Protein AF-A0A2D0JY24-F1 (afdb_monomer)

Mean predicted aligned error: 8.85 Å

Solvent-accessible surface area (backbone atoms only — not comparable to full-atom values): 5872 Å² total; per-residue (Å²): 134,86,81,66,90,78,69,48,70,61,67,50,50,52,52,52,52,54,50,60,74,70,50,58,84,88,58,56,72,66,59,40,49,49,55,50,51,55,57,35,55,73,46,60,90,49,21,64,58,49,50,51,52,52,45,51,56,50,46,39,49,70,70,66,73,76,58,72,93,77,65,92,67,52,65,68,58,50,53,53,50,45,53,49,52,51,50,52,53,53,50,55,58,57,76,76,111

Secondary structure (DSSP, 8-state):
----S---HHHHHHHHHHHHHTS-TTS-HHHHHHHHHHHHHTTGGGHHHHHHHHHHHHHHHHTTSS--SS----HHHHHHHHHHHHHHHHHHHHTT-

Structure (mmCIF, N/CA/C/O backbone):
data_AF-A0A2D0JY24-F1
#
_entry.id   AF-A0A2D0JY24-F1
#
loop_
_atom_site.group_PDB
_atom_site.id
_atom_site.type_symbol
_atom_site.label_atom_id
_atom_site.label_alt_id
_atom_site.label_comp_id
_atom_site.label_asym_id
_atom_site.label_entity_id
_atom_site.label_seq_id
_atom_site.pdbx_PDB_ins_code
_atom_site.Cartn_x
_atom_site.Cartn_y
_atom_site.Cartn_z
_atom_site.occupancy
_atom_site.B_iso_or_equiv
_atom_site.auth_seq_id
_atom_site.auth_comp_id
_atom_site.auth_asym_id
_atom_site.auth_atom_id
_atom_site.pdbx_PDB_model_num
ATOM 1 N N . MET A 1 1 ? 9.185 -18.639 9.223 1.00 36.69 1 MET A N 1
ATOM 2 C CA . MET A 1 1 ? 9.681 -18.034 7.973 1.00 36.69 1 MET A CA 1
ATOM 3 C C . MET A 1 1 ? 10.737 -17.029 8.387 1.00 36.69 1 MET A C 1
ATOM 5 O O . MET A 1 1 ? 10.391 -16.019 8.981 1.00 36.69 1 MET A O 1
ATOM 9 N N . VAL A 1 2 ? 12.010 -17.399 8.254 1.00 29.34 2 VAL A N 1
ATOM 10 C CA . VAL A 1 2 ? 13.133 -16.513 8.584 1.00 29.34 2 VAL A CA 1
ATOM 11 C C . VAL A 1 2 ? 13.229 -15.527 7.435 1.00 29.34 2 VAL A C 1
ATOM 13 O O . VAL A 1 2 ? 13.479 -15.925 6.301 1.00 29.34 2 VAL A O 1
ATOM 16 N N . ILE A 1 3 ? 12.911 -14.269 7.711 1.00 36.69 3 ILE A N 1
ATOM 17 C CA . ILE A 1 3 ? 13.028 -13.203 6.729 1.00 36.69 3 ILE A CA 1
ATOM 18 C C . ILE A 1 3 ? 14.511 -12.825 6.705 1.00 36.69 3 ILE A C 1
ATOM 20 O O . ILE A 1 3 ? 14.974 -12.098 7.578 1.00 36.69 3 ILE A O 1
ATOM 24 N N . ASN A 1 4 ? 15.263 -13.414 5.771 1.00 33.84 4 ASN A N 1
ATOM 25 C CA . ASN A 1 4 ? 16.661 -13.065 5.529 1.00 33.84 4 ASN A CA 1
ATOM 26 C C . ASN A 1 4 ? 16.755 -11.602 5.074 1.00 33.84 4 ASN A C 1
ATOM 28 O O . ASN A 1 4 ? 15.911 -11.123 4.318 1.00 33.84 4 ASN A O 1
ATOM 32 N N . ASP A 1 5 ? 17.787 -10.907 5.550 1.00 42.94 5 ASP A N 1
ATOM 33 C CA . ASP A 1 5 ? 18.006 -9.471 5.342 1.00 42.94 5 ASP A CA 1
ATOM 34 C C . ASP A 1 5 ? 18.405 -9.073 3.913 1.00 42.94 5 ASP A C 1
ATOM 36 O O . ASP A 1 5 ? 18.507 -7.883 3.623 1.00 42.94 5 ASP A O 1
ATOM 40 N N . ASP A 1 6 ? 18.516 -10.033 2.994 1.00 44.34 6 ASP A N 1
ATOM 41 C CA . ASP A 1 6 ? 18.563 -9.773 1.553 1.00 44.34 6 ASP A CA 1
ATOM 42 C C . ASP A 1 6 ? 17.141 -9.555 1.016 1.00 44.34 6 ASP A C 1
ATOM 44 O O . ASP A 1 6 ? 16.586 -10.348 0.258 1.00 44.34 6 ASP A O 1
ATOM 48 N N . PHE A 1 7 ? 16.528 -8.440 1.418 1.00 45.88 7 PHE A N 1
ATOM 49 C CA . PHE A 1 7 ? 15.464 -7.829 0.623 1.00 45.88 7 PHE A CA 1
ATOM 50 C C . PHE A 1 7 ? 16.125 -7.307 -0.656 1.00 45.88 7 PHE A C 1
ATOM 52 O O . PHE A 1 7 ? 16.508 -6.138 -0.738 1.00 45.88 7 PHE A O 1
ATOM 59 N N . SER A 1 8 ? 16.304 -8.175 -1.656 1.00 53.47 8 SER A N 1
ATOM 60 C CA . SER A 1 8 ? 16.589 -7.688 -2.998 1.00 53.47 8 SER A CA 1
ATOM 61 C C . SER A 1 8 ? 15.442 -6.730 -3.352 1.00 53.47 8 SER A C 1
ATOM 63 O O . SER A 1 8 ? 14.259 -7.025 -3.143 1.00 53.47 8 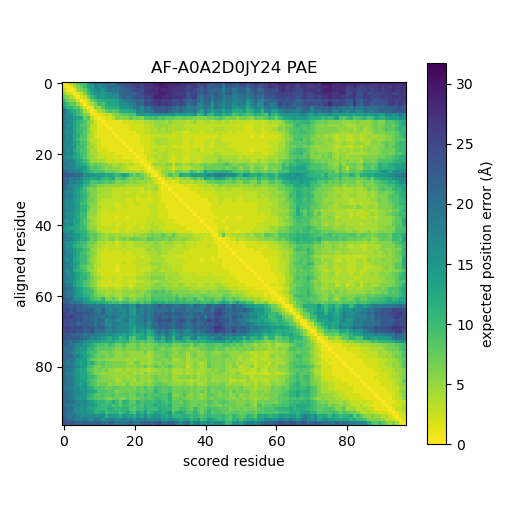SER A O 1
ATOM 65 N N . ASN A 1 9 ? 15.781 -5.508 -3.764 1.00 59.97 9 ASN A N 1
ATOM 66 C CA . ASN A 1 9 ? 14.793 -4.439 -3.940 1.00 59.97 9 ASN A CA 1
ATOM 67 C C . ASN A 1 9 ? 13.675 -4.866 -4.922 1.00 59.97 9 ASN A C 1
ATOM 69 O O . ASN A 1 9 ? 12.538 -4.425 -4.795 1.00 59.97 9 ASN A O 1
ATOM 73 N N . TYR A 1 10 ? 13.988 -5.793 -5.837 1.00 60.75 10 TYR A N 1
ATOM 74 C CA . TYR A 1 10 ? 13.056 -6.406 -6.784 1.00 60.75 10 TYR A CA 1
ATOM 75 C C . TYR A 1 10 ? 12.007 -7.309 -6.119 1.00 60.75 10 TYR A C 1
ATOM 77 O O . TYR A 1 10 ? 10.820 -7.051 -6.299 1.00 60.75 10 TYR A O 1
ATOM 85 N N . ASP A 1 11 ? 12.398 -8.275 -5.277 1.00 77.12 11 ASP A N 1
ATOM 86 C CA . ASP A 1 11 ? 11.437 -9.173 -4.599 1.00 77.12 11 ASP A CA 1
ATOM 87 C C . ASP A 1 11 ? 10.455 -8.390 -3.712 1.00 77.12 11 ASP A C 1
ATOM 89 O O . ASP A 1 11 ? 9.283 -8.736 -3.545 1.00 77.12 11 ASP A O 1
ATOM 93 N N . THR A 1 12 ? 10.946 -7.286 -3.151 1.00 81.56 12 THR A N 1
ATOM 94 C CA . THR A 1 12 ? 10.158 -6.376 -2.317 1.00 81.56 12 THR A CA 1
ATOM 95 C C . THR A 1 12 ? 9.131 -5.616 -3.140 1.00 81.56 12 THR A C 1
ATOM 97 O O . THR A 1 12 ? 7.968 -5.515 -2.742 1.00 81.56 12 THR A O 1
ATOM 100 N N . CYS A 1 13 ? 9.553 -5.081 -4.286 1.00 79.94 13 CYS A N 1
ATOM 101 C CA . CYS A 1 13 ? 8.668 -4.372 -5.194 1.00 79.94 13 CYS A CA 1
ATOM 102 C C . CYS A 1 13 ? 7.588 -5.294 -5.763 1.00 79.94 13 CYS A C 1
ATOM 104 O O . CYS A 1 13 ? 6.419 -4.906 -5.774 1.00 79.94 13 CYS A O 1
ATOM 106 N N . ASP A 1 14 ? 7.941 -6.526 -6.130 1.00 81.75 14 ASP A N 1
ATOM 107 C CA . ASP A 1 14 ? 6.986 -7.524 -6.616 1.00 81.75 14 ASP A CA 1
ATOM 108 C C . ASP A 1 14 ? 5.956 -7.895 -5.547 1.00 81.75 14 ASP A C 1
ATOM 110 O O . ASP A 1 14 ? 4.755 -7.934 -5.827 1.00 81.75 14 ASP A O 1
ATOM 114 N N . LEU A 1 15 ? 6.388 -8.079 -4.295 1.00 85.81 15 LEU A N 1
ATOM 115 C CA . LEU A 1 15 ? 5.487 -8.357 -3.176 1.00 85.81 15 LEU A CA 1
ATOM 116 C C . LEU A 1 15 ? 4.525 -7.191 -2.902 1.00 85.81 15 LEU A C 1
ATOM 118 O O . LEU A 1 15 ? 3.333 -7.407 -2.658 1.00 85.81 15 LEU A O 1
ATOM 122 N N . ILE A 1 16 ? 5.018 -5.949 -2.946 1.00 85.69 16 ILE A N 1
ATOM 123 C CA . ILE A 1 16 ? 4.178 -4.754 -2.789 1.00 85.69 16 ILE A CA 1
ATOM 124 C C . ILE A 1 16 ? 3.176 -4.660 -3.944 1.00 85.69 16 ILE A C 1
ATOM 126 O O . ILE A 1 16 ? 1.978 -4.476 -3.708 1.00 85.69 16 ILE A O 1
ATOM 130 N N . ALA A 1 17 ? 3.640 -4.831 -5.183 1.00 81.88 17 ALA A N 1
ATOM 131 C CA . ALA A 1 17 ? 2.789 -4.804 -6.362 1.00 81.88 17 ALA A CA 1
ATOM 132 C C . ALA A 1 17 ? 1.705 -5.886 -6.275 1.00 81.88 17 ALA A C 1
ATOM 134 O O . ALA A 1 17 ? 0.524 -5.585 -6.442 1.00 81.88 17 ALA A O 1
ATOM 135 N N . GLU A 1 18 ? 2.062 -7.126 -5.929 1.00 83.50 18 GLU A N 1
ATOM 136 C CA . GLU A 1 18 ? 1.110 -8.220 -5.736 1.00 83.50 18 GLU A CA 1
ATOM 137 C C . GLU A 1 18 ? 0.091 -7.905 -4.632 1.00 83.50 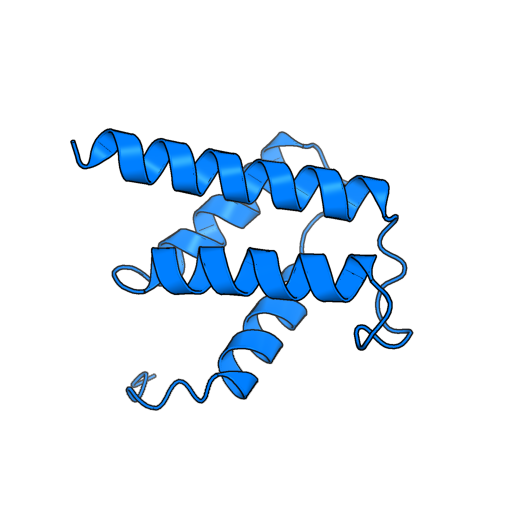18 GLU A C 1
ATOM 139 O O . GLU A 1 18 ? -1.104 -8.182 -4.784 1.00 83.50 18 GLU A O 1
ATOM 144 N N . LYS A 1 19 ? 0.518 -7.272 -3.534 1.00 86.44 19 LYS A N 1
ATOM 145 C CA . LYS A 1 19 ? -0.412 -6.841 -2.490 1.00 86.44 19 LYS A CA 1
ATOM 146 C C . LYS A 1 19 ? -1.409 -5.813 -3.016 1.00 86.44 19 LYS A C 1
ATOM 148 O O . LYS A 1 19 ? -2.603 -5.957 -2.754 1.00 86.44 19 LYS A O 1
ATOM 153 N N . PHE A 1 20 ? -0.954 -4.829 -3.791 1.00 83.81 20 PHE A N 1
ATOM 154 C CA . PHE A 1 20 ? -1.831 -3.815 -4.383 1.00 83.81 20 PHE A CA 1
ATOM 155 C C . PHE A 1 20 ? -2.874 -4.434 -5.302 1.00 83.81 20 PHE A C 1
ATOM 157 O O . PHE A 1 20 ? -4.031 -4.022 -5.271 1.00 83.81 20 PHE A O 1
ATOM 164 N N . ARG A 1 21 ? -2.516 -5.485 -6.046 1.00 78.69 21 ARG A N 1
ATOM 165 C CA . ARG A 1 21 ? -3.467 -6.239 -6.879 1.00 78.69 21 ARG A CA 1
ATOM 166 C C . ARG A 1 21 ? -4.629 -6.826 -6.075 1.00 78.69 21 ARG A C 1
ATOM 168 O O . ARG A 1 21 ? -5.738 -6.961 -6.582 1.00 78.69 21 ARG A O 1
ATOM 175 N N . ARG A 1 22 ? -4.384 -7.177 -4.813 1.00 83.62 22 ARG A N 1
ATOM 176 C CA . ARG A 1 22 ? -5.363 -7.824 -3.931 1.00 83.62 22 ARG A CA 1
ATOM 177 C C . ARG A 1 22 ? -6.159 -6.838 -3.074 1.00 83.62 22 ARG A C 1
ATOM 179 O O . ARG A 1 22 ? -7.054 -7.282 -2.358 1.00 83.62 22 ARG A O 1
ATOM 186 N N . PHE A 1 23 ? -5.850 -5.540 -3.122 1.00 82.38 23 PHE A N 1
ATOM 187 C CA . PHE A 1 23 ? -6.587 -4.549 -2.345 1.00 82.38 23 PHE A CA 1
ATOM 188 C C . PHE A 1 23 ? -8.021 -4.372 -2.828 1.00 82.38 23 PHE A C 1
ATOM 190 O O . PHE A 1 23 ? -8.354 -4.517 -4.008 1.00 82.38 23 PHE A O 1
ATOM 197 N N . SER A 1 24 ? -8.891 -4.037 -1.882 1.00 77.50 24 SER A N 1
ATOM 198 C CA . SER A 1 24 ? -10.321 -3.885 -2.114 1.00 77.50 24 SER A CA 1
ATOM 199 C C . SER A 1 24 ? -10.676 -2.552 -2.803 1.00 77.50 24 SER A C 1
ATOM 201 O O . SER A 1 24 ? -11.505 -1.797 -2.302 1.00 77.50 24 SER A O 1
ATOM 203 N N . TRP A 1 25 ? -10.110 -2.259 -3.980 1.00 75.50 25 TRP A N 1
ATOM 204 C CA . TRP A 1 25 ? -10.247 -0.973 -4.698 1.00 75.50 25 TRP A CA 1
ATOM 205 C C . TRP A 1 25 ? -11.683 -0.503 -4.978 1.00 75.50 25 TRP A C 1
ATOM 207 O O . TRP A 1 25 ? -11.911 0.682 -5.207 1.00 75.50 25 TRP A O 1
ATOM 217 N N . LYS A 1 26 ? -12.652 -1.427 -4.991 1.00 71.25 26 LYS A N 1
ATOM 218 C CA . LYS A 1 26 ? -14.078 -1.152 -5.241 1.00 71.25 26 LYS A CA 1
ATOM 219 C C . LYS A 1 26 ? -14.906 -0.942 -3.961 1.00 71.25 26 LYS A C 1
ATOM 221 O O . LYS A 1 26 ? -16.105 -0.698 -4.066 1.00 71.25 26 LYS A O 1
ATOM 226 N N . LYS A 1 27 ? -14.310 -1.089 -2.771 1.00 75.69 27 LYS A N 1
ATOM 227 C CA . LYS A 1 27 ? -14.973 -0.860 -1.473 1.00 75.69 27 LYS A CA 1
ATOM 228 C C . LYS A 1 27 ? -14.855 0.608 -1.040 1.00 75.69 27 LYS A C 1
ATOM 230 O O . LYS A 1 27 ? -14.467 1.471 -1.825 1.00 75.69 27 LYS A O 1
ATOM 235 N N . SER A 1 28 ? -15.240 0.904 0.204 1.00 78.19 28 SER A N 1
ATOM 236 C CA . SER A 1 28 ? -15.155 2.251 0.762 1.00 78.19 28 SER A CA 1
ATOM 237 C C . SER A 1 28 ? -13.701 2.730 0.873 1.00 78.19 28 SER A C 1
ATOM 239 O O . SER A 1 28 ? -12.773 1.935 1.025 1.00 78.19 28 SER A O 1
ATOM 241 N N . SER A 1 29 ? -13.500 4.053 0.850 1.00 74.50 29 SER A N 1
ATOM 242 C CA . SER A 1 29 ? -12.171 4.653 1.051 1.00 74.50 29 SER A CA 1
ATOM 243 C C . SER A 1 29 ? -11.563 4.296 2.412 1.00 74.50 29 SER A C 1
ATOM 245 O O . SER A 1 29 ? -10.343 4.235 2.519 1.00 74.50 29 SER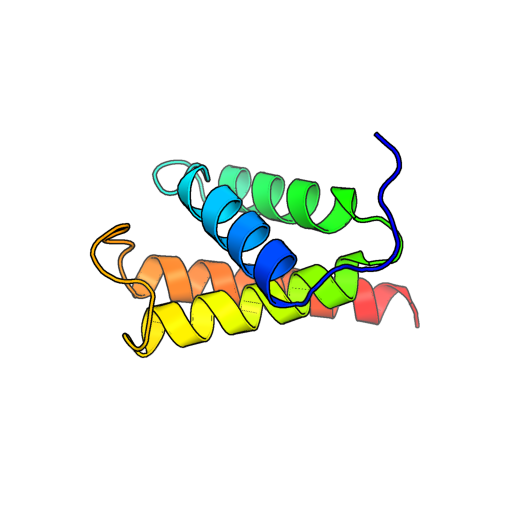 A O 1
ATOM 247 N N . LEU A 1 30 ? -12.398 4.057 3.430 1.00 79.56 30 LEU A N 1
ATOM 248 C CA . LEU A 1 30 ? -11.964 3.694 4.782 1.00 79.56 30 LEU A CA 1
ATOM 249 C C . LEU A 1 30 ? -11.432 2.258 4.846 1.00 79.56 30 LEU A C 1
ATOM 251 O O . LEU A 1 30 ? -10.435 2.004 5.516 1.00 79.56 30 LEU A O 1
ATOM 255 N N . ASP A 1 31 ? -12.064 1.325 4.126 1.00 83.12 31 ASP A N 1
ATOM 256 C CA . ASP A 1 31 ? -11.592 -0.064 4.059 1.00 83.12 31 ASP A CA 1
ATOM 257 C C . ASP A 1 31 ? -10.226 -0.138 3.373 1.00 83.12 31 ASP A C 1
ATOM 259 O O . ASP A 1 31 ? -9.324 -0.827 3.846 1.00 83.12 31 ASP A O 1
ATOM 263 N N . LEU A 1 32 ? -10.065 0.621 2.284 1.00 80.69 32 LEU A N 1
ATOM 264 C CA . LEU A 1 32 ? -8.797 0.724 1.571 1.00 80.69 32 LEU A CA 1
ATOM 265 C C . LEU A 1 32 ? -7.710 1.343 2.458 1.00 80.69 32 LEU A C 1
ATOM 267 O O . LEU A 1 32 ? -6.605 0.816 2.521 1.00 80.69 32 LEU A O 1
ATOM 271 N N . GLU A 1 33 ? -8.026 2.416 3.184 1.00 81.50 33 GLU A N 1
ATOM 272 C CA . GLU A 1 33 ? -7.093 3.057 4.117 1.00 81.50 33 GLU A CA 1
ATOM 273 C C . GLU A 1 33 ? -6.623 2.109 5.214 1.00 81.50 33 GLU A C 1
ATOM 275 O O . GLU A 1 33 ? -5.422 2.007 5.476 1.00 81.50 33 GLU A O 1
ATOM 280 N N . LYS A 1 34 ? -7.547 1.349 5.798 1.00 85.69 34 LYS A N 1
ATOM 281 C CA . LYS A 1 34 ? -7.202 0.335 6.788 1.00 85.69 34 LYS A CA 1
ATOM 282 C C . LYS A 1 34 ? -6.291 -0.746 6.201 1.00 85.69 34 LYS A C 1
ATOM 284 O O . LYS A 1 34 ? -5.264 -1.052 6.798 1.00 85.69 34 LYS A O 1
ATOM 289 N N . GLU A 1 35 ? -6.620 -1.283 5.024 1.00 87.25 35 GLU A N 1
ATOM 290 C CA . GLU A 1 35 ? -5.804 -2.307 4.354 1.00 87.25 35 GLU A CA 1
ATOM 291 C C . GLU A 1 35 ? -4.371 -1.814 4.059 1.00 87.25 35 GLU A C 1
ATOM 293 O O . GLU A 1 35 ? -3.416 -2.585 4.188 1.00 87.25 35 GLU A O 1
ATOM 298 N N . VAL A 1 36 ? -4.204 -0.530 3.722 1.00 84.12 36 VAL A N 1
ATOM 299 C CA . VAL A 1 36 ? -2.892 0.108 3.508 1.00 84.12 36 VAL A CA 1
ATOM 300 C C . VAL A 1 36 ? -2.101 0.233 4.798 1.00 84.12 36 VAL A C 1
ATOM 302 O O . VAL A 1 36 ? -0.918 -0.109 4.828 1.00 84.12 36 VAL A O 1
ATOM 305 N N . ILE A 1 37 ? -2.737 0.736 5.856 1.00 85.56 37 ILE A N 1
ATOM 306 C CA . ILE A 1 37 ? -2.098 0.912 7.162 1.00 85.56 37 ILE A CA 1
ATOM 307 C C . ILE A 1 37 ? -1.652 -0.446 7.707 1.00 85.56 37 ILE A C 1
ATOM 309 O O . ILE A 1 37 ? -0.501 -0.589 8.121 1.00 85.56 37 ILE A O 1
ATOM 313 N N . ASP A 1 38 ? -2.532 -1.447 7.655 1.00 88.88 38 ASP A N 1
ATOM 314 C CA . ASP A 1 38 ? -2.244 -2.807 8.109 1.00 88.88 38 ASP A CA 1
ATOM 315 C C . ASP A 1 38 ? -1.089 -3.422 7.306 1.00 88.88 38 ASP A C 1
ATOM 317 O O . ASP A 1 38 ? -0.186 -4.032 7.880 1.00 88.88 38 ASP A O 1
ATOM 321 N N . PHE A 1 39 ? -1.068 -3.212 5.984 1.00 88.62 39 PHE A N 1
ATOM 322 C CA . PHE A 1 39 ? 0.027 -3.663 5.130 1.00 88.62 39 PHE A CA 1
ATOM 323 C C . PHE A 1 39 ? 1.366 -3.024 5.505 1.00 88.62 39 PHE A C 1
ATOM 325 O O . PHE A 1 39 ? 2.335 -3.746 5.712 1.00 88.62 39 PHE A O 1
ATOM 332 N N . ILE A 1 40 ? 1.430 -1.695 5.624 1.00 86.44 40 ILE A N 1
ATOM 333 C CA . ILE A 1 40 ? 2.670 -0.977 5.954 1.00 86.44 40 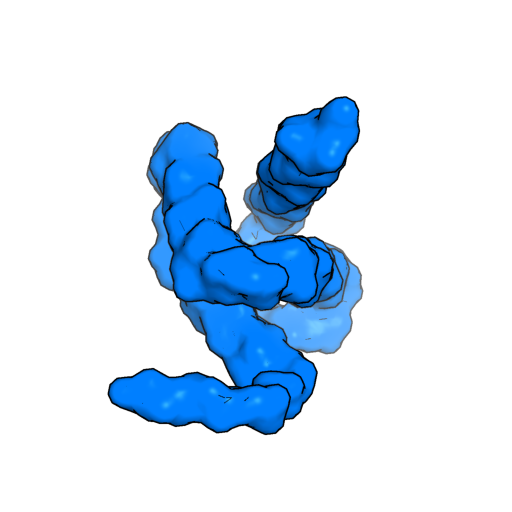ILE A CA 1
ATOM 334 C C . ILE A 1 40 ? 3.173 -1.375 7.350 1.00 86.44 40 ILE A C 1
ATOM 336 O O . ILE A 1 40 ? 4.366 -1.627 7.537 1.00 86.44 40 ILE A O 1
ATOM 340 N N . ASN A 1 41 ? 2.270 -1.476 8.329 1.00 85.94 41 ASN A N 1
ATOM 341 C CA . ASN A 1 41 ? 2.621 -1.821 9.706 1.00 85.94 41 ASN A CA 1
ATOM 342 C C . ASN A 1 41 ? 3.106 -3.268 9.867 1.00 85.94 41 ASN A C 1
ATOM 344 O O . ASN A 1 41 ? 3.887 -3.533 10.782 1.00 85.94 41 ASN A O 1
ATOM 348 N N . ALA A 1 42 ? 2.717 -4.187 8.977 1.00 88.75 42 ALA A N 1
ATOM 349 C CA . ALA A 1 42 ? 3.172 -5.579 9.013 1.00 88.75 42 ALA A CA 1
ATOM 350 C C . ALA A 1 42 ? 4.701 -5.733 8.879 1.00 88.75 42 ALA A C 1
ATOM 352 O O . ALA A 1 42 ? 5.244 -6.768 9.257 1.00 88.75 42 ALA A O 1
ATOM 353 N N . PHE A 1 43 ? 5.404 -4.705 8.390 1.00 85.62 43 PHE A N 1
ATOM 354 C CA . PHE A 1 43 ? 6.860 -4.713 8.211 1.00 85.62 43 PHE A CA 1
ATOM 355 C C . PHE A 1 43 ? 7.639 -4.064 9.361 1.00 85.62 43 PHE A C 1
ATOM 357 O O . PHE A 1 43 ? 8.850 -3.880 9.238 1.00 85.62 43 PHE A O 1
ATOM 364 N N . ALA A 1 44 ? 6.969 -3.724 10.469 1.00 86.19 44 ALA A N 1
ATOM 365 C CA . ALA A 1 44 ? 7.580 -3.208 11.694 1.00 86.19 44 ALA A CA 1
ATOM 366 C C . ALA A 1 44 ? 8.616 -2.093 11.429 1.00 86.19 44 ALA A C 1
ATOM 368 O O . ALA A 1 44 ? 8.252 -0.993 11.012 1.00 86.19 44 ALA A O 1
ATOM 369 N N . GLU A 1 45 ? 9.904 -2.358 11.646 1.00 83.94 45 GLU A N 1
ATOM 370 C CA . GLU A 1 45 ? 10.999 -1.392 11.472 1.00 83.94 45 GLU A CA 1
ATOM 371 C C . GLU A 1 45 ? 11.195 -0.959 10.010 1.00 83.94 45 GLU A C 1
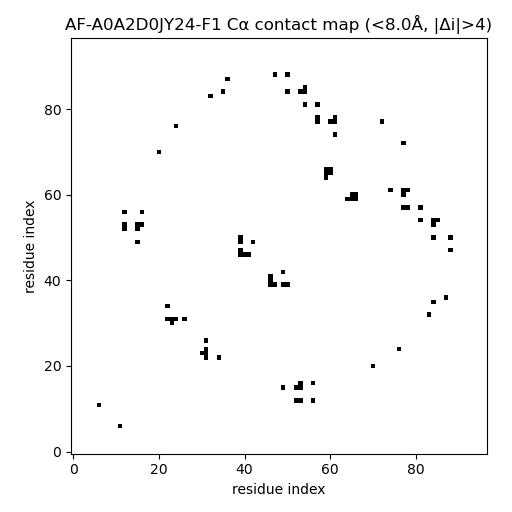ATOM 373 O O . GLU A 1 45 ? 11.567 0.183 9.741 1.00 83.94 45 GLU A O 1
ATOM 378 N N . LYS A 1 46 ? 10.855 -1.825 9.047 1.00 84.19 46 LYS A N 1
ATOM 379 C CA . LYS A 1 46 ? 10.966 -1.546 7.606 1.00 84.19 46 LYS A CA 1
ATOM 380 C C . LYS A 1 46 ? 9.746 -0.794 7.049 1.00 84.19 46 LYS A C 1
ATOM 382 O O . LYS A 1 46 ? 9.717 -0.484 5.860 1.00 84.19 46 LYS A O 1
ATOM 387 N N . LYS A 1 47 ? 8.754 -0.432 7.878 1.00 84.44 47 LYS A N 1
ATOM 388 C CA . LYS A 1 47 ? 7.498 0.213 7.437 1.00 84.44 47 LYS A CA 1
ATOM 389 C C . LYS A 1 47 ? 7.704 1.473 6.588 1.00 84.44 47 LYS A C 1
ATOM 391 O O . LYS A 1 47 ? 6.978 1.693 5.623 1.00 84.44 47 LYS A O 1
ATOM 396 N N . PHE A 1 48 ? 8.710 2.290 6.906 1.00 81.88 48 PHE A N 1
ATOM 397 C CA . PHE A 1 48 ? 8.998 3.514 6.153 1.00 81.88 48 PHE A CA 1
ATOM 398 C C . PHE A 1 48 ? 9.580 3.217 4.771 1.00 81.88 48 PHE A C 1
ATOM 400 O O . PHE A 1 48 ? 9.170 3.843 3.796 1.00 81.88 48 PHE A O 1
ATOM 407 N N . LEU A 1 49 ? 10.473 2.228 4.673 1.00 83.75 49 LEU A N 1
ATOM 408 C CA . LEU A 1 49 ? 11.003 1.756 3.396 1.00 83.75 49 LEU A CA 1
ATOM 409 C C . LEU A 1 49 ? 9.872 1.211 2.515 1.00 83.75 49 LEU A C 1
ATOM 411 O O . LEU A 1 49 ? 9.761 1.599 1.358 1.00 83.75 49 LEU A O 1
ATOM 415 N N . ILE A 1 50 ? 8.979 0.395 3.083 1.00 87.50 50 ILE A N 1
ATOM 416 C CA . ILE A 1 50 ? 7.815 -0.149 2.369 1.00 87.50 50 ILE A CA 1
ATOM 417 C C . ILE A 1 50 ? 6.881 0.956 1.889 1.00 87.50 50 ILE A C 1
ATOM 419 O O . ILE A 1 50 ? 6.410 0.903 0.755 1.00 87.50 50 ILE A O 1
ATOM 423 N N . ALA A 1 51 ? 6.633 1.978 2.707 1.00 84.88 51 ALA A N 1
ATOM 424 C CA . ALA A 1 51 ? 5.806 3.108 2.305 1.00 84.88 51 ALA A CA 1
ATOM 425 C C . ALA A 1 51 ? 6.449 3.934 1.174 1.00 84.88 51 ALA A C 1
ATOM 427 O O . ALA A 1 51 ? 5.748 4.376 0.267 1.00 84.88 51 ALA A O 1
ATOM 428 N N . ILE A 1 52 ? 7.775 4.107 1.184 1.00 83.44 52 ILE A N 1
ATOM 429 C CA . ILE A 1 52 ? 8.508 4.780 0.101 1.00 83.44 52 ILE A CA 1
ATOM 430 C C . ILE A 1 52 ? 8.452 3.949 -1.187 1.00 83.44 52 ILE A C 1
ATOM 432 O O . ILE A 1 52 ? 8.061 4.475 -2.227 1.00 83.44 52 ILE A O 1
ATOM 436 N N . LEU A 1 53 ? 8.772 2.653 -1.123 1.00 84.94 53 LEU A N 1
ATOM 437 C CA . LEU A 1 53 ? 8.708 1.744 -2.275 1.00 84.94 53 LEU A CA 1
ATOM 438 C C . LEU A 1 53 ? 7.293 1.663 -2.854 1.00 84.94 53 LEU A C 1
ATOM 440 O O . LEU A 1 53 ? 7.106 1.701 -4.064 1.00 84.94 53 LEU A O 1
ATOM 444 N N . SER A 1 54 ? 6.286 1.660 -1.983 1.00 84.94 54 SER A N 1
ATOM 445 C CA . SER A 1 54 ? 4.880 1.750 -2.368 1.00 84.94 54 SER A CA 1
ATOM 446 C C . SER A 1 54 ? 4.589 2.989 -3.214 1.00 84.94 54 SER A C 1
ATOM 448 O O . SER A 1 54 ? 3.918 2.886 -4.235 1.00 84.94 54 SER A O 1
ATOM 450 N N . VAL A 1 55 ? 5.106 4.161 -2.827 1.00 83.06 55 VAL A N 1
ATOM 451 C CA . VAL A 1 5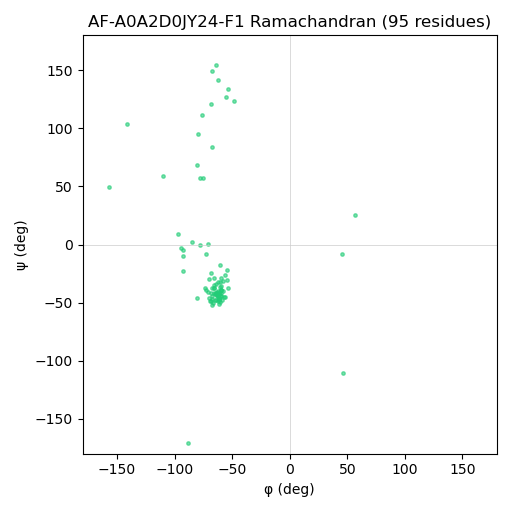5 ? 4.950 5.393 -3.616 1.00 83.06 55 VAL A CA 1
ATOM 452 C C . VAL A 1 55 ? 5.647 5.279 -4.972 1.00 83.06 55 VAL A C 1
ATOM 454 O O . VAL A 1 55 ? 5.051 5.693 -5.964 1.00 83.06 55 VAL A O 1
ATOM 457 N N . TYR A 1 56 ? 6.854 4.708 -5.026 1.00 79.56 56 TYR A N 1
ATOM 458 C CA . TYR A 1 56 ? 7.586 4.496 -6.282 1.00 79.56 56 TYR A CA 1
ATOM 459 C C . TYR A 1 56 ? 6.817 3.596 -7.252 1.00 79.56 56 TYR A C 1
ATOM 461 O O . TYR A 1 56 ? 6.568 3.997 -8.383 1.00 79.56 56 TYR A O 1
ATOM 469 N N . ILE A 1 57 ? 6.325 2.447 -6.788 1.00 79.62 57 ILE A N 1
ATOM 470 C CA . ILE A 1 57 ? 5.549 1.509 -7.616 1.00 79.62 57 ILE A CA 1
ATOM 471 C C . ILE A 1 57 ? 4.278 2.171 -8.163 1.00 79.62 57 ILE A C 1
ATOM 473 O O . ILE A 1 57 ? 3.912 1.974 -9.318 1.00 79.62 57 ILE A O 1
ATOM 477 N N . LEU A 1 58 ? 3.604 2.998 -7.358 1.00 78.56 58 LEU A N 1
ATOM 478 C CA . LEU A 1 58 ? 2.429 3.755 -7.808 1.00 78.56 58 LEU A CA 1
ATOM 479 C C . LEU A 1 58 ? 2.788 4.870 -8.795 1.00 78.56 58 LEU A C 1
ATOM 481 O O . LEU A 1 58 ? 1.955 5.243 -9.617 1.00 78.56 58 LEU A O 1
ATOM 485 N N . TYR A 1 59 ? 3.988 5.439 -8.692 1.00 74.56 59 TYR A N 1
ATOM 486 C CA . TYR A 1 59 ? 4.486 6.443 -9.625 1.00 74.56 59 TYR A CA 1
ATOM 487 C C . TYR A 1 59 ? 4.758 5.810 -10.993 1.00 74.56 59 TYR A C 1
ATOM 489 O O . TYR A 1 59 ? 4.221 6.282 -11.995 1.00 74.56 59 TYR A O 1
ATOM 497 N N . ASP A 1 60 ? 5.459 4.676 -11.009 1.00 72.62 60 ASP A N 1
ATOM 498 C CA . ASP A 1 60 ? 5.721 3.895 -12.221 1.00 72.62 60 ASP A CA 1
ATOM 499 C C . ASP A 1 60 ? 4.422 3.372 -12.860 1.00 72.62 60 ASP A C 1
ATOM 501 O O . ASP A 1 60 ? 4.308 3.325 -14.087 1.00 72.62 60 ASP A O 1
ATOM 505 N N . ALA A 1 61 ? 3.398 3.074 -12.044 1.00 70.94 61 ALA A N 1
ATOM 506 C CA . ALA A 1 61 ? 2.046 2.742 -12.507 1.00 70.94 61 ALA A CA 1
ATOM 507 C C . ALA A 1 61 ? 1.376 3.881 -13.283 1.00 70.94 61 ALA A C 1
ATOM 509 O O . ALA A 1 61 ? 0.707 3.646 -14.287 1.00 70.94 61 ALA A O 1
ATOM 510 N N . ILE A 1 62 ? 1.510 5.119 -12.791 1.00 68.19 62 ILE A N 1
ATOM 511 C CA . ILE A 1 62 ? 0.902 6.310 -13.402 1.00 68.19 62 ILE A CA 1
ATOM 512 C C . ILE A 1 62 ? 1.649 6.698 -14.681 1.00 68.19 62 ILE A C 1
ATOM 514 O O . ILE A 1 62 ? 1.008 7.130 -15.643 1.00 68.19 62 ILE A O 1
ATOM 518 N N . GLU A 1 63 ? 2.978 6.555 -14.684 1.00 66.50 63 GLU A N 1
ATOM 519 C CA . GLU A 1 63 ? 3.844 6.874 -15.826 1.00 66.50 63 GLU A CA 1
ATOM 520 C C . GLU A 1 63 ? 3.845 5.805 -16.936 1.00 66.50 63 GLU A C 1
ATOM 522 O O . GLU A 1 63 ? 4.509 6.005 -17.950 1.00 66.50 63 GLU A O 1
ATOM 527 N N . GLU A 1 64 ? 3.087 4.711 -16.782 1.00 63.47 64 GLU A N 1
ATOM 528 C CA . GLU A 1 64 ? 2.944 3.617 -17.764 1.00 63.47 64 GLU A CA 1
ATOM 529 C C . GLU A 1 64 ? 4.268 2.942 -18.169 1.00 63.47 64 GLU A C 1
ATOM 531 O O . GLU A 1 64 ? 4.361 2.372 -19.255 1.00 63.47 64 GLU A O 1
ATOM 536 N N . LYS A 1 65 ? 5.304 2.970 -17.315 1.00 54.91 65 LYS A N 1
ATOM 537 C CA . LYS A 1 65 ? 6.604 2.388 -17.685 1.00 54.91 65 LYS A CA 1
ATOM 538 C C . LYS A 1 65 ? 6.659 0.871 -17.525 1.00 54.91 65 LYS A C 1
ATOM 540 O O . LYS A 1 65 ? 7.073 0.231 -18.477 1.00 54.91 65 LYS A O 1
ATOM 545 N N . GLU A 1 66 ? 6.190 0.273 -16.424 1.00 53.47 66 GLU A N 1
ATOM 546 C CA . GLU A 1 66 ? 6.220 -1.199 -16.247 1.00 53.47 66 GLU A CA 1
ATOM 547 C C . GLU A 1 66 ? 5.187 -1.734 -15.233 1.00 53.47 66 GLU A C 1
ATOM 549 O O . GLU A 1 66 ? 5.484 -2.557 -14.373 1.00 53.47 66 GLU A O 1
ATOM 554 N N . LEU A 1 67 ? 3.921 -1.337 -15.339 1.00 52.25 67 LEU A N 1
ATOM 555 C CA . LEU A 1 67 ? 2.835 -2.168 -14.792 1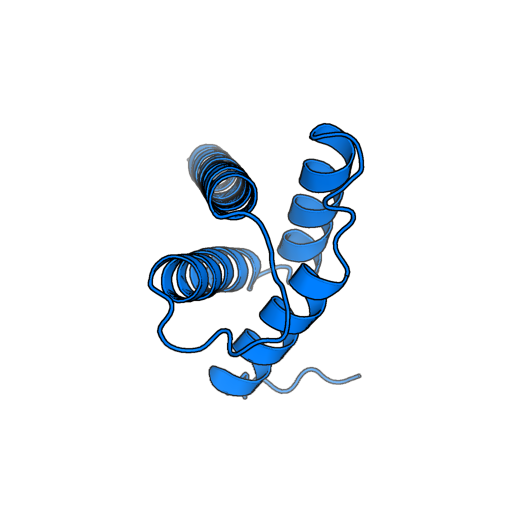.00 52.25 67 LEU A CA 1
ATOM 556 C C . LEU A 1 67 ? 2.039 -2.742 -15.956 1.00 52.25 67 LEU A C 1
ATOM 558 O O . LEU A 1 67 ? 0.853 -2.474 -16.129 1.00 52.25 67 LEU A O 1
ATOM 562 N N . GLY A 1 68 ? 2.765 -3.488 -16.795 1.00 41.81 68 GLY A N 1
ATOM 563 C CA . GLY A 1 68 ? 2.268 -4.080 -18.029 1.00 41.81 68 GLY A CA 1
ATOM 564 C C . GLY A 1 68 ? 0.951 -4.804 -17.804 1.00 41.81 68 GLY A C 1
ATOM 565 O O . GLY A 1 68 ? 0.890 -5.660 -16.929 1.00 41.81 68 GLY A O 1
ATOM 566 N N . GLU A 1 69 ? -0.069 -4.402 -18.571 1.00 48.03 69 GLU A N 1
ATOM 567 C CA . GLU A 1 69 ? -1.370 -5.039 -18.867 1.00 48.03 69 GLU A CA 1
ATOM 568 C C . GLU A 1 69 ? -2.204 -5.652 -17.716 1.00 48.03 69 GLU A C 1
ATOM 570 O O . GLU A 1 69 ? -3.363 -6.008 -17.918 1.00 48.03 69 GLU A O 1
ATOM 575 N N . ALA A 1 70 ? -1.690 -5.756 -16.494 1.00 46.03 70 ALA A N 1
ATOM 576 C CA . ALA A 1 70 ? -2.202 -6.677 -15.489 1.00 46.03 70 ALA A CA 1
ATOM 577 C C . ALA A 1 70 ? -3.249 -6.040 -14.574 1.00 46.03 70 ALA A C 1
ATOM 579 O O . ALA A 1 70 ? -4.057 -6.766 -13.999 1.00 46.03 70 ALA A O 1
ATOM 580 N N . PHE A 1 71 ? -3.266 -4.710 -14.430 1.00 52.56 71 PHE A N 1
ATOM 581 C CA . PHE A 1 71 ? -4.240 -4.006 -13.593 1.00 52.56 71 PHE A CA 1
ATOM 582 C C . PHE A 1 71 ? -4.692 -2.699 -14.253 1.00 52.56 71 PHE A C 1
ATOM 584 O O . PHE A 1 71 ? -3.974 -1.704 -14.170 1.00 52.56 71 PHE A O 1
ATOM 591 N N . PRO A 1 72 ? -5.905 -2.640 -14.835 1.00 55.50 72 PRO A N 1
ATOM 592 C CA . PRO A 1 72 ? -6.520 -1.388 -15.260 1.00 55.50 72 PRO A CA 1
ATOM 593 C C . PRO A 1 72 ? -7.034 -0.634 -14.023 1.00 55.50 72 PRO A C 1
ATOM 595 O O . PRO A 1 72 ? -8.229 -0.376 -13.876 1.00 55.50 72 PRO A O 1
ATOM 598 N N . 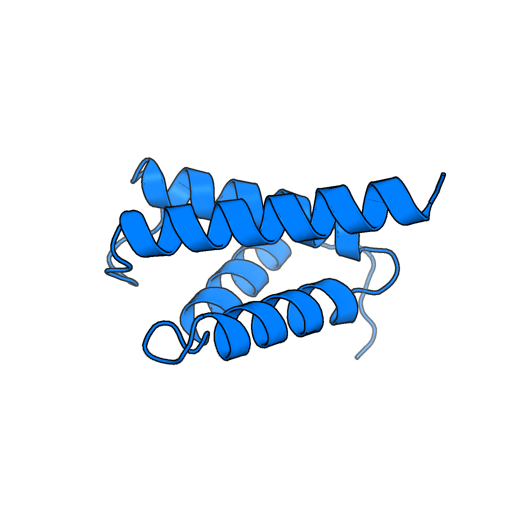LEU A 1 73 ? -6.149 -0.349 -13.064 1.00 60.00 73 LEU A N 1
ATOM 599 C CA . LEU A 1 73 ? -6.471 0.594 -12.008 1.00 60.00 73 LEU A CA 1
ATOM 600 C C . LEU A 1 73 ? -6.553 1.967 -12.652 1.00 60.00 73 LEU A C 1
ATOM 602 O O . LEU A 1 73 ? -5.600 2.450 -13.257 1.00 60.00 73 LEU A O 1
ATOM 606 N N . ASP A 1 74 ? -7.722 2.582 -12.526 1.00 70.69 74 ASP A N 1
ATOM 607 C CA . ASP A 1 74 ? -7.941 3.947 -12.971 1.00 70.69 74 ASP A CA 1
ATOM 608 C C . ASP A 1 74 ? -6.886 4.878 -12.344 1.00 70.69 74 ASP A C 1
ATOM 610 O O . ASP A 1 74 ? -6.630 4.823 -11.135 1.00 70.69 74 ASP A O 1
ATOM 614 N N . LYS A 1 75 ? -6.279 5.753 -13.157 1.00 72.12 75 LYS A N 1
ATOM 615 C CA . LYS A 1 75 ? -5.221 6.681 -12.712 1.00 72.12 75 LYS A CA 1
ATOM 616 C C . LYS A 1 75 ? -5.665 7.534 -11.514 1.00 72.12 75 LYS A C 1
ATOM 618 O O . LYS A 1 75 ? -4.849 7.873 -10.655 1.00 72.12 75 LYS A O 1
ATOM 623 N N . GLY A 1 76 ? -6.957 7.845 -11.408 1.00 73.06 76 GLY A N 1
ATOM 624 C CA . GLY A 1 76 ? -7.550 8.547 -10.274 1.00 73.06 76 GLY A CA 1
ATOM 625 C C . GLY A 1 76 ? -7.541 7.733 -8.977 1.00 73.06 76 GLY A C 1
ATOM 626 O O . GLY A 1 76 ? -7.279 8.299 -7.913 1.00 73.06 76 GLY A O 1
ATOM 627 N N . LEU A 1 77 ? -7.763 6.416 -9.034 1.00 73.50 77 LEU A N 1
ATOM 628 C CA . LEU A 1 77 ? -7.640 5.531 -7.866 1.00 73.50 77 LEU A CA 1
ATOM 629 C C . LEU A 1 77 ? -6.188 5.429 -7.395 1.00 73.50 77 LEU A C 1
ATOM 631 O O . LEU A 1 77 ? -5.926 5.579 -6.201 1.00 73.50 77 LEU A O 1
ATOM 635 N N . ILE A 1 78 ? -5.246 5.273 -8.327 1.00 75.56 78 ILE A N 1
ATOM 636 C CA . ILE A 1 78 ? -3.811 5.217 -8.017 1.00 75.56 78 ILE A CA 1
ATOM 637 C C . ILE A 1 78 ? -3.351 6.533 -7.374 1.00 75.56 78 ILE A C 1
ATOM 639 O O . ILE A 1 78 ? -2.675 6.529 -6.343 1.00 75.56 78 ILE A O 1
ATOM 643 N N . SER A 1 79 ? -3.785 7.679 -7.910 1.00 76.69 79 SER A N 1
ATOM 644 C CA . SER A 1 79 ? -3.465 8.987 -7.332 1.00 76.69 79 SER A CA 1
ATOM 645 C C . SER A 1 79 ? -4.039 9.171 -5.922 1.00 76.69 79 SER A C 1
ATOM 647 O O . SER A 1 79 ? -3.355 9.725 -5.058 1.00 76.69 79 SER A O 1
ATOM 649 N N . LYS A 1 80 ? -5.280 8.731 -5.664 1.00 76.25 80 LYS A N 1
ATOM 650 C CA . LYS A 1 80 ? -5.885 8.784 -4.317 1.00 76.25 80 LYS A CA 1
ATOM 651 C C . LYS A 1 80 ? -5.096 7.936 -3.328 1.00 76.25 80 LYS A C 1
ATOM 653 O O . LYS A 1 80 ? -4.792 8.383 -2.226 1.00 76.25 80 LYS A O 1
ATOM 658 N N . PHE A 1 81 ? -4.727 6.739 -3.753 1.00 77.31 81 PHE A N 1
ATOM 659 C CA . PHE A 1 81 ? -3.988 5.787 -2.948 1.00 77.31 81 PHE A CA 1
ATOM 660 C C . PHE A 1 81 ? -2.574 6.274 -2.610 1.00 77.31 81 PHE A C 1
ATOM 662 O O . PHE A 1 81 ? -2.161 6.240 -1.454 1.00 77.31 81 PHE A O 1
ATOM 669 N N . ARG A 1 82 ? -1.870 6.873 -3.574 1.00 82.44 82 ARG A N 1
ATOM 670 C CA . ARG A 1 82 ? -0.581 7.534 -3.333 1.00 82.44 82 ARG A CA 1
ATOM 671 C C . ARG A 1 82 ? -0.690 8.637 -2.277 1.00 82.44 82 ARG A C 1
ATOM 673 O O . ARG A 1 82 ? 0.135 8.712 -1.370 1.00 82.44 82 ARG A O 1
ATOM 680 N N . ASN A 1 83 ? -1.716 9.483 -2.371 1.00 82.50 83 ASN A N 1
ATOM 681 C CA . ASN A 1 83 ? -1.939 10.560 -1.402 1.00 82.50 83 ASN A CA 1
ATOM 682 C C . ASN A 1 83 ? -2.234 10.023 0.008 1.00 82.50 83 ASN A C 1
ATOM 684 O O . ASN A 1 83 ? -1.819 10.627 0.999 1.00 82.50 83 ASN A O 1
ATOM 688 N N . MET A 1 84 ? -2.917 8.884 0.101 1.00 80.06 84 MET A N 1
ATOM 689 C CA . MET A 1 84 ? -3.184 8.190 1.359 1.00 80.06 84 MET A CA 1
ATOM 690 C C . MET A 1 84 ? -1.886 7.692 2.003 1.00 80.06 84 MET A C 1
ATOM 692 O O . MET A 1 84 ? -1.622 8.014 3.160 1.00 80.06 84 MET A O 1
ATOM 696 N N . ILE A 1 85 ? -1.013 7.029 1.236 1.00 80.44 85 ILE A N 1
ATOM 697 C CA . ILE A 1 85 ? 0.309 6.599 1.720 1.00 80.44 85 ILE A CA 1
ATOM 698 C C . ILE A 1 85 ? 1.151 7.800 2.164 1.00 80.44 85 ILE A C 1
ATOM 700 O O . ILE A 1 85 ? 1.712 7.778 3.259 1.00 80.44 85 ILE A O 1
ATOM 704 N N . PHE A 1 86 ? 1.183 8.888 1.387 1.00 81.94 86 PHE A N 1
ATOM 705 C CA . PHE A 1 86 ? 1.869 10.120 1.797 1.00 81.94 86 PHE A CA 1
ATOM 706 C C . PHE A 1 86 ? 1.334 10.688 3.113 1.00 81.94 86 PHE A C 1
ATOM 708 O O . PHE A 1 86 ? 2.112 11.162 3.941 1.00 81.94 86 PHE A O 1
ATOM 715 N N . SER A 1 87 ? 0.017 10.645 3.313 1.00 79.19 87 SER A N 1
ATOM 716 C CA . SER A 1 87 ? -0.625 11.149 4.530 1.00 79.19 87 SER A CA 1
ATOM 717 C C . SER A 1 87 ? -0.266 10.287 5.742 1.00 79.19 87 SER A C 1
ATOM 719 O O . SER A 1 87 ? 0.081 10.834 6.789 1.00 79.19 87 SER A O 1
ATOM 721 N N . ILE A 1 88 ? -0.245 8.960 5.574 1.00 73.69 88 ILE A N 1
ATOM 722 C CA . ILE A 1 88 ? 0.180 7.992 6.595 1.00 73.69 88 ILE A CA 1
ATOM 723 C C . ILE A 1 88 ? 1.650 8.214 6.970 1.00 73.69 88 ILE A C 1
ATOM 725 O O . ILE A 1 88 ? 1.969 8.350 8.150 1.00 73.69 88 ILE A O 1
ATOM 729 N N . VAL A 1 89 ? 2.545 8.328 5.981 1.00 74.44 89 VAL A N 1
ATOM 730 C CA . VAL A 1 89 ? 3.976 8.594 6.215 1.00 74.44 89 VAL A CA 1
ATOM 731 C C . VAL A 1 89 ? 4.170 9.931 6.924 1.00 74.44 89 VAL A C 1
ATOM 733 O O . VAL A 1 89 ? 4.892 10.006 7.916 1.00 74.44 89 VAL A O 1
ATOM 736 N N . ARG A 1 90 ? 3.493 10.991 6.467 1.00 78.19 90 ARG A N 1
ATOM 737 C CA . ARG A 1 90 ? 3.582 12.323 7.078 1.00 78.19 90 ARG A CA 1
ATOM 738 C C . ARG A 1 90 ? 3.087 12.329 8.522 1.00 78.19 90 ARG A C 1
ATOM 740 O O . ARG A 1 90 ? 3.685 13.007 9.355 1.00 78.19 90 ARG A O 1
ATOM 747 N N . PHE A 1 91 ? 2.006 11.611 8.820 1.00 75.69 91 PHE A N 1
ATOM 748 C CA . PHE A 1 91 ? 1.487 11.484 10.180 1.00 75.69 91 PHE A CA 1
ATOM 749 C C . PHE A 1 91 ? 2.453 10.699 11.075 1.00 75.69 91 PHE A C 1
ATOM 751 O O . PHE A 1 91 ? 2.806 11.175 12.151 1.00 75.69 91 PHE A O 1
ATOM 758 N N . ALA A 1 92 ? 2.958 9.559 10.597 1.00 68.38 92 ALA A N 1
ATOM 759 C CA . ALA A 1 92 ? 3.931 8.747 1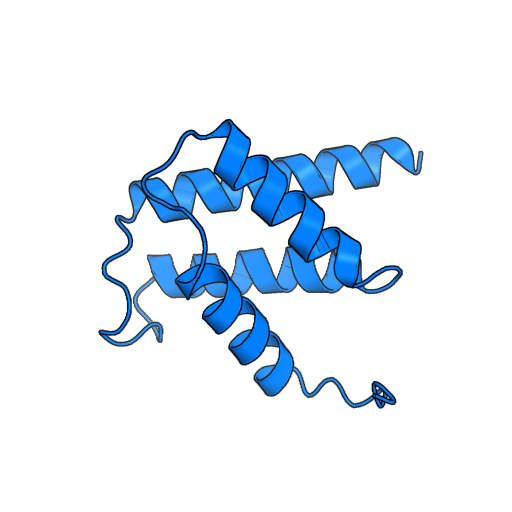1.324 1.00 68.38 92 ALA A CA 1
ATOM 760 C C . ALA A 1 92 ? 5.227 9.521 11.628 1.00 68.38 92 ALA A C 1
ATOM 762 O O . ALA A 1 92 ? 5.732 9.457 12.746 1.00 68.38 92 ALA A O 1
ATOM 763 N N . LEU A 1 93 ? 5.736 10.307 10.674 1.00 68.44 93 LEU A N 1
ATOM 764 C CA . LEU A 1 93 ? 6.911 11.160 10.882 1.00 68.44 93 LEU A CA 1
ATOM 765 C C . LEU A 1 93 ? 6.655 12.276 11.901 1.00 68.44 93 LEU A C 1
ATOM 767 O O . LEU A 1 93 ? 7.535 12.588 12.694 1.00 68.44 93 LEU A O 1
ATOM 771 N N . LYS A 1 94 ? 5.451 12.863 11.915 1.00 71.00 94 LYS A N 1
ATOM 772 C CA . LYS A 1 94 ? 5.080 13.861 12.929 1.00 71.00 94 LYS A CA 1
ATOM 773 C C . LYS A 1 94 ? 4.999 13.272 14.333 1.00 71.00 94 LYS A C 1
ATOM 775 O O . LYS A 1 94 ? 5.337 13.975 15.265 1.00 71.00 94 LYS A O 1
ATOM 780 N N . SER A 1 95 ? 4.556 12.023 14.483 1.00 62.97 95 SER A N 1
ATOM 781 C CA . SER A 1 95 ? 4.454 11.361 15.795 1.00 62.97 95 SER A CA 1
ATOM 782 C C . SER A 1 95 ? 5.798 10.951 16.412 1.00 62.97 95 SER A C 1
ATOM 784 O O . SER A 1 95 ? 5.825 10.498 17.551 1.00 62.97 95 SER A O 1
ATOM 786 N N . LEU A 1 96 ? 6.894 11.067 15.656 1.00 57.84 96 LEU A N 1
ATOM 787 C CA . LEU A 1 96 ? 8.256 10.791 16.122 1.00 57.84 96 LEU A CA 1
ATOM 788 C C . LEU A 1 96 ? 8.976 12.044 16.660 1.00 57.84 96 LEU A C 1
ATOM 790 O O . LEU A 1 96 ? 10.051 11.896 17.237 1.00 57.84 96 LEU A O 1
ATOM 794 N N . ASN A 1 97 ? 8.396 13.237 16.470 1.00 46.88 97 ASN A N 1
ATOM 795 C CA . ASN A 1 97 ? 8.875 14.526 16.988 1.00 46.88 97 ASN A CA 1
ATOM 796 C C . ASN A 1 97 ? 7.988 15.011 18.137 1.00 46.88 97 ASN A C 1
ATOM 798 O O . ASN A 1 97 ? 8.530 15.712 19.017 1.00 46.88 97 ASN A O 1
#

pLDDT: mean 72.7, std 14.54, range [29.34, 88.88]

Sequence (97 aa):
MVINDDFSNYDTCDLIAEKFRRFSWKKSSLDLEKEVIDFINAFAEKKFLIAILSVYILYDAIEEKELGEAFPLDKGLISKFRNMIFSIVRFALKSLN

Radius of gyration: 13.5 Å; Cα contacts (8 Å, |Δi|>4): 47; chains: 1; bounding box: 34×33×36 Å

Foldseek 3Di:
DPPPPPPPVVVLLVVLVVLVVVAPLVDDPVSNLVSLVVVLCVVPVCSLVSLVSNLVSLVCVLVVPPPPPDDPPPNVSSVVSSVSSVVVNVVVVVVVD

Nearest PDB structures (foldseek):
  4xzc-assembly2_B  TM=5.609E-01  e=2.636E+00  Kupe virus
  4aqg-assembly1_A  TM=4.988E-01  e=6.575E+00  Orthonairovirus haemorrhagiae
  8rz0-assembly3_E  TM=3.658E-01  e=3.932E+00  synthetic construct
  7y6b-assembly2_D  TM=3.835E-01  e=5.865E+00  Edwardsiella piscicida
  7w7g-assembly1_B  TM=2.642E-01  e=7.803E+00  Mus musculus